Protein AF-M7YFT4-F1 (afdb_monomer)

Structure (mmCIF, N/CA/C/O backbone):
data_AF-M7YFT4-F1
#
_entry.id   AF-M7YFT4-F1
#
loop_
_atom_site.group_PDB
_atom_site.id
_atom_site.type_symbol
_atom_site.label_atom_id
_atom_site.label_alt_id
_atom_site.label_comp_id
_atom_site.label_asym_id
_atom_site.label_entity_id
_atom_site.label_seq_id
_atom_site.pdbx_PDB_ins_code
_atom_site.Cartn_x
_atom_site.Cartn_y
_atom_site.Cartn_z
_atom_site.occupancy
_atom_site.B_iso_or_equiv
_atom_site.auth_seq_id
_atom_site.auth_comp_id
_atom_site.auth_asym_id
_atom_site.auth_atom_id
_atom_site.pdbx_PDB_model_num
ATOM 1 N N . MET A 1 1 ? 8.923 11.498 25.556 1.00 55.47 1 MET A N 1
ATOM 2 C CA . MET A 1 1 ? 8.908 10.173 24.880 1.00 55.47 1 MET A CA 1
ATOM 3 C C . MET A 1 1 ? 7.570 9.903 24.193 1.00 55.47 1 MET A C 1
ATOM 5 O O . MET A 1 1 ? 7.554 9.694 22.987 1.00 55.47 1 MET A O 1
ATOM 9 N N . GLU A 1 2 ? 6.450 9.939 24.915 1.00 58.75 2 GLU A N 1
ATOM 10 C CA . GLU A 1 2 ? 5.113 9.658 24.361 1.00 58.75 2 GLU A CA 1
ATOM 11 C C . GLU A 1 2 ? 4.590 10.751 23.417 1.00 58.75 2 GLU A C 1
ATOM 13 O O . GLU A 1 2 ? 4.074 10.460 22.341 1.00 58.75 2 GLU A O 1
ATOM 18 N N . GLU A 1 3 ? 4.843 12.011 23.755 1.00 56.53 3 GLU A N 1
ATOM 19 C CA . GLU A 1 3 ? 4.535 13.166 22.908 1.00 56.53 3 GLU A CA 1
ATOM 20 C C . GLU A 1 3 ? 5.339 13.161 21.596 1.00 56.53 3 GLU A C 1
ATOM 22 O O . GLU A 1 3 ? 4.796 13.423 20.528 1.00 56.53 3 GLU A O 1
ATOM 27 N N . TYR A 1 4 ? 6.603 12.722 21.645 1.00 49.78 4 TYR A N 1
ATOM 28 C CA . TYR A 1 4 ? 7.446 12.538 20.457 1.00 49.78 4 TYR A CA 1
ATOM 29 C C . TYR A 1 4 ? 6.930 11.405 19.551 1.00 49.78 4 TYR A C 1
ATOM 31 O O . TYR A 1 4 ? 6.952 11.520 18.325 1.00 49.78 4 TYR A O 1
ATOM 39 N N . ARG A 1 5 ? 6.410 10.316 20.142 1.00 54.88 5 ARG A N 1
ATOM 40 C CA . ARG A 1 5 ? 5.733 9.237 19.400 1.00 54.88 5 ARG A CA 1
ATOM 41 C C . ARG A 1 5 ? 4.426 9.713 18.769 1.00 54.88 5 ARG A C 1
ATOM 43 O O . ARG A 1 5 ? 4.181 9.379 17.614 1.00 54.88 5 ARG A O 1
ATOM 50 N N . ARG A 1 6 ? 3.622 10.510 19.483 1.00 56.72 6 ARG A N 1
ATOM 51 C CA . ARG A 1 6 ? 2.399 11.122 18.938 1.00 56.72 6 ARG A CA 1
ATOM 52 C C . ARG A 1 6 ? 2.712 12.077 17.794 1.00 56.72 6 ARG A C 1
ATOM 54 O O . ARG A 1 6 ? 2.112 11.927 16.740 1.00 56.72 6 ARG A O 1
ATOM 61 N N . ALA A 1 7 ? 3.693 12.964 17.954 1.00 51.03 7 ALA A N 1
ATOM 62 C CA . ALA A 1 7 ? 4.123 13.885 16.904 1.00 51.03 7 ALA A CA 1
ATOM 63 C C . ALA A 1 7 ? 4.621 13.137 15.654 1.00 51.03 7 ALA A C 1
ATOM 65 O O . ALA A 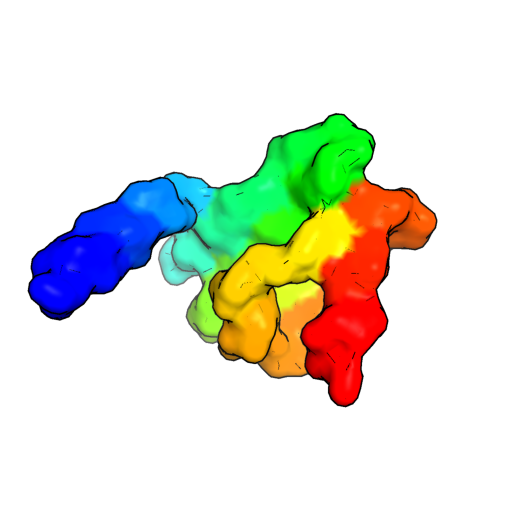1 7 ? 4.215 13.462 14.544 1.00 51.03 7 ALA A O 1
ATOM 66 N N . ARG A 1 8 ? 5.422 12.071 15.810 1.00 50.59 8 ARG A N 1
ATOM 67 C CA . ARG A 1 8 ? 5.842 11.225 14.676 1.00 50.59 8 ARG A CA 1
ATOM 68 C C . ARG A 1 8 ? 4.686 10.485 14.012 1.00 50.59 8 ARG A C 1
ATOM 70 O O . ARG A 1 8 ? 4.636 10.449 12.787 1.00 50.59 8 ARG A O 1
ATOM 77 N N . ALA A 1 9 ? 3.767 9.928 14.798 1.00 52.09 9 ALA A N 1
ATOM 78 C CA . ALA A 1 9 ? 2.566 9.298 14.262 1.00 52.09 9 ALA A CA 1
ATOM 79 C C . ALA A 1 9 ? 1.725 10.317 13.479 1.00 52.09 9 ALA A C 1
ATOM 81 O O . ALA A 1 9 ? 1.268 10.021 12.388 1.00 52.09 9 ALA A O 1
ATOM 82 N N . GLN A 1 10 ? 1.583 11.541 13.987 1.00 52.34 10 GLN A N 1
ATOM 83 C CA . GLN A 1 10 ? 0.813 12.609 13.353 1.00 52.34 10 GLN A CA 1
ATOM 84 C C . GLN A 1 10 ? 1.470 13.139 12.065 1.00 52.34 10 GLN A C 1
ATOM 86 O O . GLN A 1 10 ? 0.763 13.480 11.126 1.00 52.34 10 GLN A O 1
ATOM 91 N N . VAL A 1 11 ? 2.807 13.149 11.982 1.00 51.44 11 VAL A N 1
ATOM 92 C CA . VAL A 1 11 ? 3.559 13.519 10.765 1.00 51.44 11 VAL A CA 1
ATOM 93 C C . VAL A 1 11 ? 3.516 12.413 9.698 1.00 51.44 11 VAL A C 1
ATOM 95 O O . VAL A 1 11 ? 3.509 12.726 8.510 1.00 51.44 11 VAL A O 1
ATOM 98 N N . GLN A 1 12 ? 3.443 11.134 10.091 1.00 52.91 12 GLN A N 1
ATOM 99 C CA . GLN A 1 12 ? 3.223 10.013 9.161 1.00 52.91 12 GLN A CA 1
ATOM 100 C C . GLN A 1 12 ? 1.779 9.933 8.633 1.00 52.91 12 GLN A C 1
ATOM 102 O O . GLN A 1 12 ? 1.566 9.402 7.548 1.00 52.91 12 GLN A O 1
ATOM 107 N N . ARG A 1 13 ? 0.802 10.511 9.343 1.00 53.84 13 ARG A N 1
ATOM 108 C CA . ARG A 1 13 ? -0.624 10.555 8.969 1.00 53.84 13 ARG A CA 1
ATOM 109 C C . ARG A 1 13 ? -0.962 11.610 7.905 1.00 53.84 13 ARG A C 1
ATOM 111 O O . ARG A 1 13 ? -1.933 12.350 8.047 1.00 53.84 13 ARG A O 1
ATOM 118 N N . LYS A 1 14 ? -0.218 11.691 6.800 1.00 61.94 14 LYS A N 1
ATOM 119 C CA . LYS A 1 14 ? -0.795 12.272 5.570 1.00 61.94 14 LYS A CA 1
ATOM 120 C C . LYS A 1 14 ? -1.609 11.188 4.865 1.00 61.94 14 LYS A C 1
ATOM 122 O O . LYS A 1 14 ? -1.231 10.713 3.802 1.00 61.94 14 LYS A O 1
ATOM 127 N N . GLY A 1 15 ? -2.680 10.760 5.525 1.00 73.25 15 GLY A N 1
ATOM 128 C CA . GLY A 1 15 ? -3.676 9.869 4.951 1.00 73.25 15 GLY A CA 1
ATOM 129 C C . GLY A 1 15 ? -4.825 10.658 4.329 1.00 73.25 15 GLY A C 1
ATOM 130 O O . GLY A 1 15 ? -5.052 11.818 4.677 1.00 73.25 15 GLY A O 1
ATOM 131 N N . VAL A 1 16 ? -5.533 10.034 3.399 1.00 88.69 16 VAL A N 1
ATOM 132 C CA . VAL A 1 16 ? -6.782 10.532 2.822 1.00 88.69 16 VAL A CA 1
ATOM 133 C C . VAL A 1 16 ? -7.917 9.673 3.365 1.00 88.69 16 VAL A C 1
ATOM 135 O O . VAL A 1 16 ? -7.803 8.453 3.405 1.00 88.69 16 VAL A O 1
ATOM 138 N N . GLU A 1 17 ? -9.009 10.309 3.774 1.00 91.88 17 GLU A N 1
ATOM 139 C CA . GLU A 1 17 ? -10.258 9.619 4.100 1.00 91.88 17 GLU A CA 1
ATOM 140 C C . GLU A 1 17 ? -11.100 9.493 2.827 1.00 91.88 17 GLU A C 1
ATOM 142 O O . GLU A 1 17 ? -11.348 10.493 2.147 1.00 91.88 17 GLU A O 1
ATOM 147 N N . ALA A 1 18 ? -11.548 8.283 2.505 1.00 89.31 18 ALA A N 1
ATOM 148 C CA . ALA A 1 18 ? -12.437 8.018 1.378 1.00 89.31 18 ALA A CA 1
ATOM 149 C C . ALA A 1 18 ? -13.517 7.017 1.797 1.00 89.31 18 ALA A C 1
ATOM 151 O O . ALA A 1 18 ? -13.196 5.905 2.202 1.00 89.31 18 ALA A O 1
ATOM 152 N N . GLU A 1 19 ? -14.794 7.407 1.717 1.00 93.69 19 GLU A N 1
ATOM 153 C CA . GLU A 1 19 ? -15.940 6.535 2.045 1.00 93.69 19 GLU A CA 1
ATOM 154 C C . GLU A 1 19 ? -15.832 5.839 3.423 1.00 93.69 19 GLU A C 1
ATOM 156 O O . GLU A 1 19 ? -16.238 4.693 3.599 1.00 93.69 19 GLU A O 1
ATOM 161 N N . GLY A 1 20 ? -15.252 6.523 4.419 1.00 91.69 20 GLY A N 1
ATOM 162 C CA . GLY A 1 20 ? -15.042 5.980 5.769 1.00 91.69 20 GLY A CA 1
ATOM 163 C C . GLY A 1 20 ? -13.807 5.082 5.926 1.00 91.69 20 GLY A C 1
ATOM 164 O O . GLY A 1 20 ? -13.615 4.491 6.990 1.00 91.69 20 GLY A O 1
ATOM 165 N N . TYR A 1 21 ? -12.967 4.985 4.896 1.00 93.00 21 TYR A N 1
ATOM 166 C CA . TYR A 1 21 ? -11.679 4.307 4.942 1.00 93.00 21 TYR A CA 1
ATOM 167 C C . TYR A 1 21 ? -10.535 5.314 5.023 1.00 93.00 21 TYR A C 1
ATOM 169 O O . TYR A 1 21 ? -10.342 6.130 4.118 1.00 93.00 21 TYR A O 1
ATOM 177 N N . ALA A 1 22 ? -9.722 5.175 6.069 1.00 92.00 22 ALA A N 1
ATOM 178 C CA . ALA A 1 22 ? -8.444 5.856 6.166 1.00 92.00 22 ALA A CA 1
ATOM 179 C C . ALA A 1 22 ? -7.429 5.161 5.249 1.00 92.00 22 ALA A C 1
ATOM 181 O O . ALA A 1 22 ? -7.094 3.989 5.443 1.00 92.00 22 ALA A O 1
ATOM 182 N N . ILE A 1 23 ? -6.943 5.890 4.251 1.00 92.50 23 ILE A N 1
ATOM 183 C CA . ILE A 1 23 ? -5.925 5.440 3.305 1.00 92.50 23 ILE A CA 1
ATOM 184 C C . ILE A 1 23 ? -4.636 6.185 3.627 1.00 92.50 23 ILE A C 1
ATOM 186 O O . ILE A 1 23 ? -4.589 7.410 3.561 1.00 92.50 23 ILE A O 1
ATOM 190 N N . GLU A 1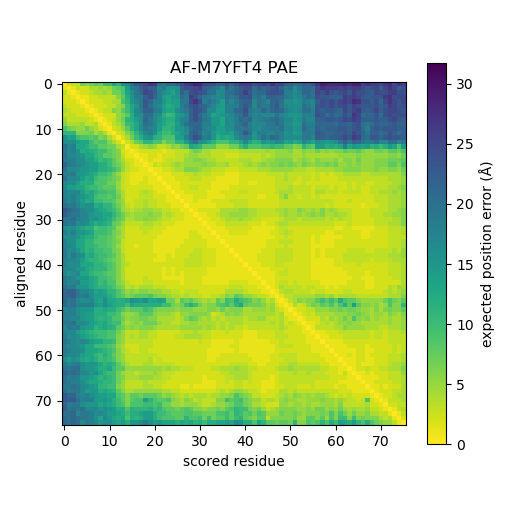 24 ? -3.573 5.462 3.949 1.00 91.19 24 GLU A N 1
ATOM 191 C CA . GLU A 1 24 ? -2.271 6.032 4.309 1.00 91.19 24 GLU A CA 1
ATOM 192 C C . GLU A 1 24 ? -1.199 5.489 3.371 1.00 91.19 24 GLU A C 1
ATOM 194 O O . GLU A 1 24 ? -1.268 4.333 2.967 1.00 91.19 24 GLU A O 1
ATOM 199 N N . GLY A 1 25 ? -0.190 6.281 3.012 1.00 89.69 25 GLY A N 1
ATOM 200 C CA . GLY A 1 25 ? 0.867 5.748 2.161 1.00 89.69 25 GLY A CA 1
ATOM 201 C C . GLY A 1 25 ? 1.873 6.754 1.634 1.00 89.69 25 GLY A C 1
ATOM 202 O O . GLY A 1 25 ? 1.793 7.958 1.874 1.00 89.69 25 GLY A O 1
ATOM 203 N N . ILE A 1 26 ? 2.828 6.218 0.884 1.00 90.44 26 ILE A N 1
ATOM 204 C CA . ILE A 1 26 ? 3.842 6.937 0.121 1.00 90.44 26 ILE A CA 1
ATOM 205 C C . ILE A 1 26 ? 3.835 6.411 -1.315 1.00 90.44 26 ILE A C 1
ATOM 207 O O . ILE A 1 26 ? 3.691 5.213 -1.543 1.00 90.44 26 ILE A O 1
ATOM 211 N N . SER A 1 27 ? 3.974 7.312 -2.284 1.00 90.62 27 SER A N 1
ATOM 212 C CA . SER A 1 27 ? 4.068 6.959 -3.700 1.00 90.62 27 SER A CA 1
ATOM 213 C C . SER A 1 27 ? 4.963 7.966 -4.407 1.00 90.62 27 SER A C 1
ATOM 215 O O . SER A 1 27 ? 4.544 9.081 -4.722 1.00 90.62 27 SER A O 1
ATOM 217 N N . VAL A 1 28 ? 6.213 7.582 -4.632 1.00 91.69 28 VAL A N 1
ATOM 218 C CA . VAL A 1 28 ? 7.217 8.360 -5.356 1.00 91.69 28 VAL A CA 1
ATOM 219 C C . VAL A 1 28 ? 7.781 7.462 -6.450 1.00 91.69 28 VAL A C 1
ATOM 221 O O . VAL A 1 28 ? 8.537 6.535 -6.162 1.00 91.69 28 VAL A O 1
ATOM 224 N N . GLY A 1 29 ? 7.421 7.754 -7.703 1.00 89.94 29 GLY A N 1
ATOM 225 C CA . GLY A 1 29 ? 7.786 6.918 -8.849 1.00 89.94 29 GLY A CA 1
ATOM 226 C C . GLY A 1 29 ? 9.293 6.673 -8.945 1.00 89.94 29 GLY A C 1
ATOM 227 O O . GLY A 1 29 ? 10.091 7.607 -8.826 1.00 89.94 29 GLY A O 1
ATOM 228 N N . GLY A 1 30 ? 9.674 5.408 -9.120 1.00 89.56 30 GLY A N 1
ATOM 229 C CA . GLY A 1 30 ? 11.064 4.956 -9.183 1.00 89.56 30 GLY A CA 1
ATOM 230 C C . GLY A 1 30 ? 11.793 4.913 -7.835 1.00 89.56 30 GLY A C 1
ATOM 231 O O . GLY A 1 30 ? 12.936 4.462 -7.788 1.00 89.56 30 GLY A O 1
ATOM 232 N N . HIS A 1 31 ? 11.166 5.353 -6.739 1.00 90.00 31 HIS A N 1
ATOM 233 C CA . HIS A 1 31 ? 11.773 5.364 -5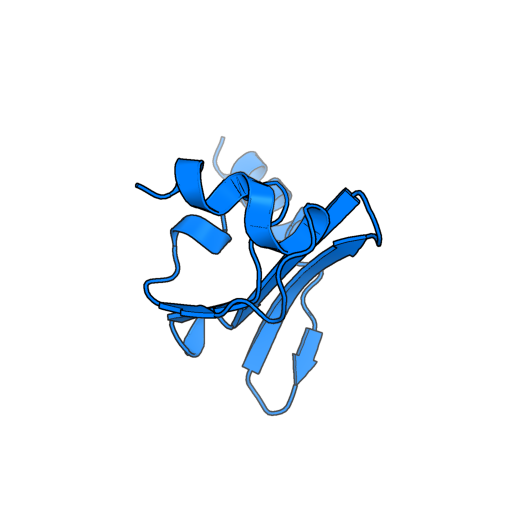.407 1.00 90.00 31 HIS A CA 1
ATOM 234 C C . HIS A 1 31 ? 11.078 4.420 -4.428 1.00 90.00 31 HIS A C 1
ATOM 236 O O . HIS A 1 31 ? 11.760 3.603 -3.804 1.00 90.00 31 HIS A O 1
ATOM 242 N N . GLU A 1 32 ? 9.764 4.569 -4.246 1.00 92.00 32 GLU A N 1
ATOM 243 C CA . GLU A 1 32 ? 8.970 3.767 -3.315 1.00 92.00 32 GLU A CA 1
ATOM 244 C C . GLU A 1 32 ? 7.467 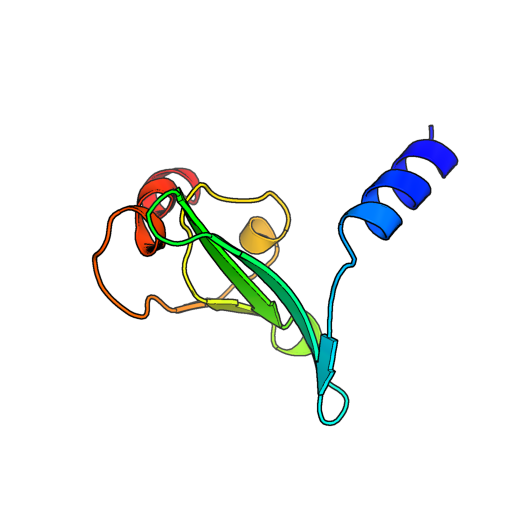4.002 -3.493 1.00 92.00 32 GLU A C 1
ATOM 246 O O . GLU A 1 32 ? 7.006 5.145 -3.480 1.00 92.00 32 GLU A O 1
ATOM 251 N N . THR A 1 33 ? 6.716 2.905 -3.517 1.00 93.62 33 THR A N 1
ATOM 252 C CA . THR A 1 33 ? 5.262 2.880 -3.393 1.00 93.62 33 THR A CA 1
ATOM 253 C C . THR A 1 33 ? 4.858 1.913 -2.281 1.00 93.62 33 THR A C 1
ATOM 255 O O . THR A 1 33 ? 5.311 0.767 -2.241 1.00 93.62 33 THR A O 1
AT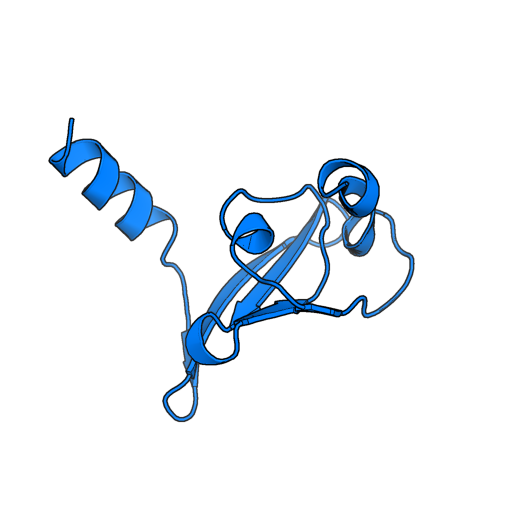OM 258 N N . CYS A 1 34 ? 4.037 2.386 -1.346 1.00 93.75 34 CYS A N 1
ATOM 259 C CA . CYS A 1 34 ? 3.393 1.570 -0.323 1.00 93.75 34 CYS A CA 1
ATOM 260 C C . CYS A 1 34 ? 2.162 2.299 0.223 1.00 93.75 34 CYS A C 1
ATOM 262 O O . CYS A 1 34 ? 2.279 3.409 0.752 1.00 93.75 34 CYS A O 1
ATOM 264 N N . VAL A 1 35 ? 0.993 1.674 0.110 1.00 94.12 35 VAL A N 1
ATOM 265 C CA . VAL A 1 35 ? -0.297 2.220 0.549 1.00 94.12 35 VAL A CA 1
ATOM 266 C C . VAL A 1 35 ? -0.995 1.206 1.444 1.00 94.12 35 VAL A C 1
ATOM 268 O O . VAL A 1 35 ? -1.039 0.028 1.124 1.00 94.12 35 VAL A O 1
ATOM 271 N N . THR A 1 36 ? -1.577 1.637 2.554 1.00 93.75 36 THR A N 1
ATOM 272 C CA . THR A 1 36 ? -2.317 0.777 3.480 1.00 93.75 36 THR A CA 1
ATOM 273 C C . THR A 1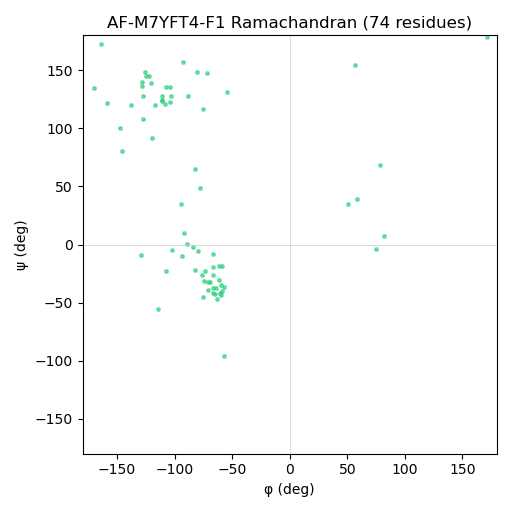 36 ? -3.718 1.294 3.732 1.00 93.75 36 THR A C 1
ATOM 275 O O . THR A 1 36 ? -3.938 2.505 3.799 1.00 93.75 36 THR A O 1
ATOM 278 N N . VAL A 1 37 ? -4.637 0.360 3.967 1.00 94.38 37 VAL A N 1
ATOM 279 C CA . VAL A 1 37 ? -5.971 0.639 4.506 1.00 94.38 37 VAL A CA 1
ATOM 280 C C . VAL A 1 37 ? -6.092 -0.123 5.826 1.00 94.38 37 VAL A C 1
ATOM 282 O O . VAL A 1 37 ? -6.469 -1.298 5.819 1.00 94.38 37 VAL A O 1
ATOM 285 N N . PRO A 1 38 ? -5.738 0.499 6.969 1.00 92.38 38 PRO A N 1
ATOM 286 C CA . PRO A 1 38 ? -5.596 -0.218 8.237 1.00 92.38 38 PRO A CA 1
ATOM 287 C C . PRO A 1 38 ? -6.878 -0.912 8.704 1.00 92.38 38 PRO A C 1
ATOM 289 O O . PRO A 1 38 ? -6.816 -1.998 9.271 1.00 92.38 38 PRO A O 1
ATOM 292 N N . SER A 1 39 ? -8.050 -0.323 8.438 1.00 93.81 39 SER A N 1
ATOM 293 C CA . SER A 1 39 ? -9.346 -0.918 8.798 1.00 93.81 39 SER A CA 1
ATOM 294 C C . SER A 1 39 ? -9.665 -2.206 8.034 1.00 93.81 39 SER A C 1
ATOM 296 O O . SER A 1 39 ? -10.504 -2.982 8.486 1.00 93.81 39 SER A O 1
ATOM 298 N N . LEU A 1 40 ? -8.995 -2.446 6.904 1.00 95.62 40 LEU A N 1
ATOM 29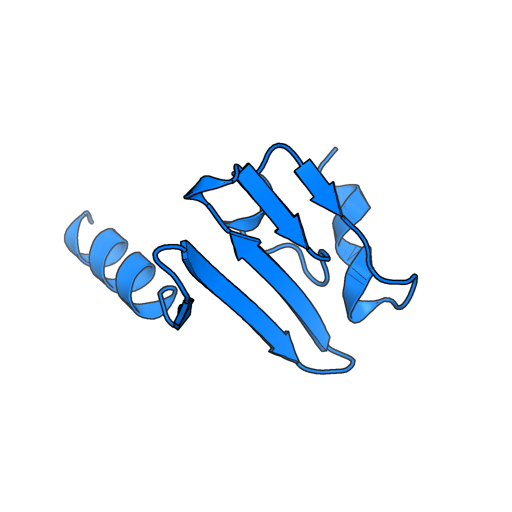9 C CA . LEU A 1 40 ? -9.112 -3.666 6.107 1.00 95.62 40 LEU A CA 1
ATOM 300 C C . LEU A 1 40 ? -7.938 -4.630 6.317 1.00 95.62 40 LEU A C 1
ATOM 302 O O . LEU A 1 40 ? -7.976 -5.732 5.779 1.00 95.62 40 LEU A O 1
ATOM 306 N N . ASN A 1 41 ? -6.923 -4.243 7.098 1.00 94.88 41 ASN A N 1
ATOM 307 C CA . ASN A 1 41 ? -5.719 -5.040 7.339 1.00 94.88 41 ASN A CA 1
ATOM 308 C C . ASN A 1 41 ? -4.950 -5.382 6.044 1.00 94.88 41 ASN A C 1
ATOM 310 O O . ASN A 1 41 ? -4.475 -6.505 5.850 1.00 94.88 41 ASN A O 1
ATOM 314 N N . VAL A 1 42 ? -4.875 -4.412 5.124 1.00 95.19 42 VAL A N 1
ATOM 315 C CA . VAL A 1 42 ? -4.251 -4.579 3.803 1.00 95.19 42 VAL A CA 1
ATOM 316 C C . VAL A 1 42 ? -3.164 -3.541 3.534 1.00 95.19 42 VAL A C 1
ATOM 318 O O . VAL A 1 42 ? -3.292 -2.363 3.886 1.00 95.19 42 VAL A O 1
ATOM 321 N N . ALA A 1 43 ? -2.127 -3.984 2.831 1.00 94.56 43 ALA A N 1
ATOM 322 C CA . ALA A 1 43 ? -1.103 -3.181 2.188 1.00 94.56 43 ALA A CA 1
ATOM 323 C C . ALA A 1 43 ? -1.094 -3.453 0.675 1.00 94.56 43 ALA A C 1
ATOM 325 O O . ALA A 1 43 ? -1.194 -4.596 0.231 1.00 94.56 43 ALA A O 1
ATOM 326 N N . PHE A 1 44 ? -0.939 -2.396 -0.111 1.00 95.06 44 PHE A N 1
ATOM 327 C CA . PHE A 1 44 ? -0.686 -2.422 -1.543 1.00 95.06 44 PHE A CA 1
ATOM 328 C C . PHE A 1 44 ? 0.735 -1.939 -1.796 1.00 95.06 44 PHE A C 1
ATOM 330 O O . PHE A 1 44 ? 1.086 -0.822 -1.406 1.00 95.06 44 PHE A O 1
ATOM 337 N N . ASP A 1 45 ? 1.508 -2.777 -2.480 1.00 95.38 45 ASP A N 1
ATOM 338 C CA . ASP A 1 45 ? 2.925 -2.604 -2.770 1.00 95.38 45 ASP A CA 1
ATOM 339 C C . ASP A 1 45 ? 3.804 -2.423 -1.522 1.00 95.38 45 ASP A C 1
ATOM 341 O O . ASP A 1 45 ? 3.388 -2.015 -0.434 1.00 95.38 45 ASP A O 1
ATOM 345 N N . ILE A 1 46 ? 5.073 -2.776 -1.669 1.00 92.94 46 ILE A N 1
ATOM 346 C CA . ILE A 1 46 ? 6.082 -2.567 -0.647 1.00 92.94 46 ILE A CA 1
ATOM 347 C C . ILE A 1 46 ? 7.432 -2.258 -1.290 1.00 92.94 46 ILE A C 1
ATOM 349 O O . ILE A 1 46 ? 8.315 -3.106 -1.405 1.00 92.94 46 ILE A O 1
ATOM 353 N N . GLY A 1 47 ? 7.591 -0.998 -1.694 1.00 89.88 47 GLY A N 1
ATOM 354 C CA . GLY A 1 47 ? 8.856 -0.446 -2.166 1.00 89.88 47 GLY A CA 1
ATOM 355 C C . GLY A 1 47 ? 9.964 -0.581 -1.125 1.00 89.88 47 GLY A C 1
ATOM 356 O O . GLY A 1 47 ? 10.587 -1.626 -1.038 1.00 89.88 47 GLY A O 1
ATOM 357 N N . ARG A 1 48 ? 10.243 0.442 -0.308 1.00 87.25 48 ARG A N 1
ATOM 358 C CA . ARG A 1 48 ? 11.335 0.376 0.688 1.00 87.25 48 ARG A CA 1
ATOM 359 C C . ARG A 1 48 ? 10.908 -0.171 2.045 1.00 87.25 48 ARG A C 1
ATOM 361 O O . ARG A 1 48 ? 11.768 -0.390 2.896 1.00 87.25 48 ARG A O 1
ATOM 368 N N . GLY A 1 49 ? 9.644 -0.533 2.221 1.00 76.50 49 GLY A N 1
ATOM 369 C CA . GLY A 1 49 ? 9.189 -1.274 3.397 1.00 76.50 49 GLY A CA 1
ATOM 370 C C . GLY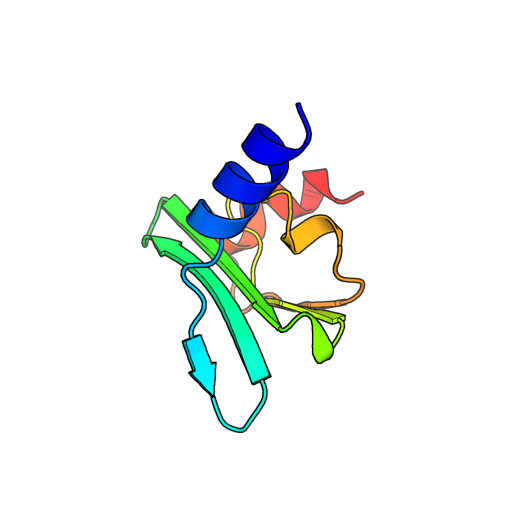 A 1 49 ? 9.014 -0.377 4.614 1.00 76.50 49 GLY A C 1
ATOM 371 O O . GLY A 1 49 ? 9.765 -0.488 5.586 1.00 76.50 49 GLY A O 1
ATOM 372 N N . PRO A 1 50 ? 8.020 0.522 4.593 1.00 75.00 50 PRO A N 1
ATOM 373 C CA . PRO A 1 50 ? 7.773 1.401 5.715 1.00 75.00 50 PRO A CA 1
ATOM 374 C C . PRO A 1 50 ? 7.179 0.619 6.894 1.00 75.00 50 PRO A C 1
ATOM 376 O O . PRO A 1 50 ? 6.393 -0.311 6.733 1.00 75.00 50 PRO A O 1
ATOM 379 N N . LEU A 1 51 ? 7.507 1.041 8.119 1.00 76.62 51 LEU A N 1
ATOM 380 C CA . LEU A 1 51 ? 7.119 0.346 9.357 1.00 76.62 51 LEU A CA 1
ATOM 381 C C . LEU A 1 51 ? 5.591 0.198 9.551 1.00 76.62 51 LEU A C 1
ATOM 383 O O . LEU A 1 51 ? 5.146 -0.596 10.377 1.00 76.62 51 LEU A O 1
ATOM 387 N N . PHE A 1 52 ? 4.776 0.991 8.849 1.00 77.44 52 PHE A N 1
ATOM 388 C CA . PHE A 1 52 ? 3.315 0.875 8.894 1.00 77.44 52 PHE A CA 1
ATOM 389 C C . PHE A 1 52 ? 2.785 -0.315 8.074 1.00 77.44 52 PHE A C 1
ATOM 391 O O . PHE A 1 52 ? 1.751 -0.873 8.436 1.00 77.44 52 PHE A O 1
ATOM 398 N N . ALA A 1 53 ? 3.515 -0.752 7.042 1.00 80.06 53 ALA A N 1
ATOM 399 C CA . ALA A 1 53 ? 3.143 -1.889 6.200 1.00 80.06 53 ALA A CA 1
ATOM 400 C C . ALA A 1 53 ? 3.285 -3.229 6.936 1.00 80.06 53 ALA A C 1
ATOM 402 O O . ALA A 1 53 ? 2.472 -4.122 6.749 1.00 80.06 53 ALA A O 1
ATOM 403 N N . VAL A 1 54 ? 4.254 -3.332 7.856 1.00 83.81 54 VAL A N 1
ATOM 404 C CA . VAL A 1 54 ? 4.497 -4.525 8.700 1.00 83.81 54 VAL A CA 1
ATOM 405 C C . VAL A 1 54 ? 3.305 -4.856 9.611 1.00 83.81 54 VAL A C 1
ATOM 407 O O . VAL A 1 54 ? 3.205 -5.958 10.134 1.00 83.81 54 VAL A O 1
ATOM 410 N N . ARG A 1 55 ? 2.404 -3.894 9.840 1.00 85.00 55 ARG A N 1
ATOM 411 C CA . ARG A 1 55 ? 1.206 -4.089 10.669 1.00 85.00 55 ARG A CA 1
ATOM 412 C C . ARG A 1 55 ? 0.027 -4.703 9.911 1.00 85.00 55 ARG A C 1
ATOM 414 O O . ARG A 1 55 ? -1.013 -4.871 10.535 1.00 85.00 55 ARG A O 1
ATOM 421 N N . GLN A 1 56 ? 0.167 -4.948 8.608 1.00 91.31 56 GLN A N 1
ATOM 422 C CA . GLN A 1 56 ? -0.898 -5.485 7.766 1.00 91.31 56 GLN A CA 1
ATOM 423 C C . GLN A 1 56 ? -0.645 -6.968 7.473 1.00 91.31 56 GLN A C 1
ATOM 425 O O . GLN A 1 56 ? 0.473 -7.335 7.112 1.00 91.31 56 GLN A O 1
ATOM 430 N N . ASP A 1 57 ? -1.679 -7.803 7.572 1.00 93.56 57 ASP A N 1
ATOM 431 C CA . ASP A 1 57 ? -1.578 -9.250 7.319 1.00 93.56 57 ASP A CA 1
ATOM 432 C C . ASP A 1 57 ? -1.649 -9.603 5.826 1.00 93.56 57 ASP A C 1
ATOM 434 O O . ASP A 1 57 ? -1.206 -10.674 5.403 1.00 93.56 57 ASP A O 1
ATOM 438 N N . HIS A 1 58 ? -2.216 -8.714 5.007 1.00 94.75 58 HIS A N 1
ATOM 439 C CA . HIS A 1 58 ? -2.412 -8.950 3.581 1.00 94.75 58 HIS A CA 1
ATOM 440 C C . HIS A 1 58 ? -1.618 -7.954 2.742 1.00 94.75 58 HIS A C 1
ATOM 442 O O . HIS A 1 58 ? -1.855 -6.751 2.808 1.00 94.75 58 HIS A O 1
ATOM 448 N N . LEU A 1 59 ? -0.708 -8.465 1.911 1.00 93.81 59 LEU A N 1
ATOM 449 C CA . LEU A 1 59 ? 0.060 -7.677 0.951 1.00 93.81 59 LEU A CA 1
ATOM 450 C C . LEU A 1 59 ? -0.371 -8.018 -0.478 1.00 93.81 59 LEU A C 1
ATOM 452 O O . LEU A 1 59 ? -0.264 -9.167 -0.910 1.00 93.81 59 LEU A O 1
ATOM 456 N N . PHE A 1 60 ? -0.795 -7.006 -1.225 1.00 96.00 60 PHE A N 1
ATOM 457 C CA . PHE A 1 60 ? -1.121 -7.099 -2.644 1.00 96.00 60 PHE A CA 1
ATOM 458 C C . PHE A 1 60 ? -0.083 -6.334 -3.458 1.00 96.00 60 PHE A C 1
ATOM 460 O O . PHE A 1 60 ? 0.180 -5.167 -3.189 1.00 96.00 60 PHE A O 1
ATOM 467 N N . ILE A 1 61 ? 0.496 -6.978 -4.467 1.00 95.00 61 ILE A N 1
ATOM 468 C CA . ILE A 1 61 ? 1.470 -6.351 -5.364 1.00 95.00 61 ILE A CA 1
ATOM 469 C C . ILE A 1 61 ? 0.792 -6.029 -6.690 1.00 95.00 61 ILE A C 1
ATOM 471 O O . ILE A 1 61 ? 0.194 -6.911 -7.308 1.00 95.00 61 ILE A O 1
ATOM 475 N N . THR A 1 62 ? 0.904 -4.782 -7.142 1.00 95.94 62 THR A N 1
ATOM 476 C CA . THR A 1 62 ? 0.307 -4.331 -8.404 1.00 95.94 62 THR A CA 1
ATOM 477 C C . THR A 1 62 ? 1.090 -4.835 -9.616 1.00 95.94 62 THR A C 1
ATOM 479 O O . THR A 1 62 ? 0.497 -5.323 -10.575 1.00 95.94 62 THR A O 1
ATOM 482 N N . HIS A 1 63 ? 2.421 -4.732 -9.582 1.00 95.12 63 HIS A N 1
ATOM 483 C CA . HIS A 1 63 ? 3.339 -5.199 -10.623 1.00 95.12 63 HIS A CA 1
ATOM 484 C C . HIS A 1 63 ? 4.785 -5.279 -10.100 1.00 95.12 63 HIS A C 1
ATOM 486 O O . HIS A 1 63 ? 5.086 -4.857 -8.988 1.00 95.12 63 HIS A O 1
ATOM 492 N N . ALA A 1 64 ? 5.698 -5.833 -10.903 1.00 92.75 64 ALA A N 1
ATOM 493 C CA . ALA A 1 64 ? 7.044 -6.217 -10.467 1.00 92.75 64 ALA A CA 1
ATOM 494 C C . ALA A 1 64 ? 8.146 -5.162 -10.715 1.00 92.75 64 ALA A C 1
ATOM 496 O O . ALA A 1 64 ? 9.287 -5.520 -11.014 1.00 92.75 64 ALA A O 1
ATOM 497 N N . HIS A 1 65 ? 7.839 -3.867 -10.607 1.00 95.31 65 HIS A N 1
ATOM 498 C CA . HIS A 1 65 ? 8.883 -2.836 -10.577 1.00 95.31 65 HIS A CA 1
ATOM 499 C C . HIS A 1 65 ? 9.508 -2.720 -9.182 1.00 95.31 65 HIS A C 1
ATOM 501 O O . HIS A 1 65 ? 8.856 -2.961 -8.166 1.00 95.31 65 HIS A O 1
ATOM 507 N N . LEU A 1 66 ? 10.794 -2.363 -9.125 1.00 92.00 66 LEU A N 1
ATOM 508 C CA . LEU A 1 66 ? 11.573 -2.367 -7.881 1.00 92.00 66 LEU A CA 1
ATOM 509 C C . LEU A 1 66 ? 10.971 -1.464 -6.800 1.00 92.00 66 LEU A C 1
ATOM 511 O O . LEU A 1 66 ? 10.912 -1.857 -5.640 1.00 92.00 66 LEU A O 1
ATOM 515 N N . ASP A 1 67 ? 10.467 -0.294 -7.173 1.00 92.00 67 ASP A N 1
ATOM 516 C CA . ASP A 1 67 ? 9.799 0.643 -6.272 1.00 92.00 67 ASP A CA 1
ATOM 517 C C . ASP A 1 67 ? 8.467 0.124 -5.709 1.00 92.00 67 ASP A C 1
ATOM 519 O O . ASP A 1 67 ? 7.949 0.725 -4.771 1.00 92.00 67 ASP A O 1
ATOM 523 N N . HIS A 1 68 ? 7.962 -1.012 -6.198 1.00 94.62 68 HIS A N 1
ATOM 524 C CA . HIS A 1 68 ? 6.757 -1.681 -5.701 1.00 94.62 68 HIS A CA 1
ATOM 525 C C . HIS A 1 68 ? 7.039 -2.971 -4.916 1.00 94.62 68 HIS A C 1
ATOM 527 O O . HIS A 1 68 ? 6.196 -3.379 -4.124 1.00 94.62 68 HIS A O 1
ATOM 533 N N . ILE A 1 69 ? 8.187 -3.635 -5.109 1.00 93.94 69 ILE A N 1
ATOM 534 C CA . ILE A 1 69 ? 8.414 -4.983 -4.543 1.00 93.94 69 ILE A CA 1
ATOM 535 C C . ILE A 1 69 ? 9.716 -5.157 -3.760 1.00 93.94 69 ILE A C 1
ATOM 537 O O . ILE A 1 69 ? 9.922 -6.222 -3.178 1.00 93.94 69 ILE A O 1
ATOM 541 N N . VAL A 1 70 ? 10.637 -4.187 -3.774 1.00 89.12 70 VAL A N 1
ATOM 542 C CA . VAL A 1 70 ? 12.018 -4.444 -3.323 1.00 89.12 70 VAL A CA 1
ATOM 543 C C . VAL A 1 70 ? 12.111 -4.879 -1.854 1.00 89.12 70 VAL A C 1
ATOM 545 O O . VAL A 1 70 ? 12.954 -5.717 -1.527 1.00 89.12 70 VAL A O 1
ATOM 548 N N . SER A 1 71 ? 11.209 -4.426 -0.983 1.00 84.75 71 SER A N 1
ATOM 549 C CA . SER A 1 71 ? 11.208 -4.792 0.438 1.00 84.75 71 SER A CA 1
ATOM 550 C C . SER A 1 71 ? 10.361 -6.012 0.795 1.00 84.75 71 SER A C 1
ATOM 552 O O . SER A 1 71 ? 10.231 -6.317 1.979 1.00 84.75 71 SER A O 1
ATOM 554 N N . ILE A 1 72 ? 9.857 -6.784 -0.177 1.00 84.50 72 ILE A N 1
ATOM 555 C CA . ILE A 1 72 ? 9.106 -8.022 0.112 1.00 84.50 72 ILE A CA 1
ATOM 556 C C . ILE A 1 72 ? 9.937 -9.007 0.944 1.00 84.50 72 ILE A C 1
ATOM 558 O O . ILE A 1 72 ? 9.423 -9.658 1.847 1.00 84.50 72 ILE A O 1
ATOM 562 N N . ARG A 1 73 ? 11.251 -9.077 0.686 1.00 79.19 73 ARG A N 1
ATOM 563 C CA . ARG A 1 73 ? 12.170 -9.951 1.427 1.00 79.19 73 ARG A CA 1
ATOM 564 C C . ARG A 1 73 ? 12.332 -9.525 2.887 1.00 79.19 73 ARG A C 1
ATOM 566 O O . ARG A 1 73 ? 12.668 -10.360 3.708 1.00 79.19 73 ARG A O 1
ATOM 573 N N . ALA A 1 74 ? 12.134 -8.250 3.209 1.00 76.69 74 ALA A N 1
ATOM 574 C CA . ALA A 1 74 ? 12.295 -7.750 4.572 1.00 76.69 74 ALA A CA 1
ATOM 575 C C . ALA A 1 74 ? 11.084 -8.053 5.4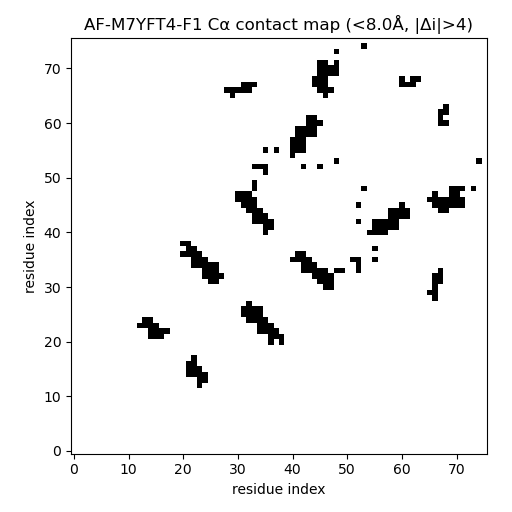74 1.00 76.69 74 ALA A C 1
ATOM 577 O O . ALA A 1 74 ? 11.135 -7.754 6.665 1.00 76.69 74 ALA A O 1
ATOM 578 N N . LEU A 1 75 ? 10.003 -8.612 4.914 1.00 70.00 75 LEU A N 1
ATOM 579 C CA . LEU A 1 75 ? 8.793 -8.987 5.647 1.00 70.00 75 LEU A CA 1
ATOM 580 C C . LEU A 1 75 ? 8.770 -10.449 6.133 1.00 70.00 75 LEU A C 1
ATOM 582 O O . LEU A 1 75 ? 7.879 -10.786 6.909 1.00 70.00 75 LEU A O 1
ATOM 586 N N . PHE A 1 76 ? 9.711 -11.297 5.697 1.00 64.81 76 PHE A N 1
ATOM 587 C CA . PHE A 1 76 ? 9.832 -12.713 6.081 1.00 64.81 76 PHE A CA 1
ATOM 588 C C . PHE A 1 76 ? 11.189 -12.988 6.735 1.00 64.81 76 PHE A C 1
ATOM 590 O O . PHE A 1 76 ? 11.232 -13.836 7.653 1.00 64.81 76 PHE A O 1
#

Radius of gyration: 12.72 Å; Cα contacts (8 Å, |Δi|>4): 133; chains: 1; bounding box: 28×27×36 Å

Sequence (76 aa):
MEEYRRARAQVQRKGVEAEGYAIEGISVGGHETCVTVPSLNVAFDIGRGPLFAVRQDHLFITHAHLDHIVSIRALF

Organism: Triticum urartu (NCBI:txid4572)

Solvent-accessible surface area (backbone atoms only — not comparable to full-atom values): 4395 Å² total; per-residue (Å²): 111,68,68,59,51,50,53,51,51,58,68,69,58,67,48,49,78,54,100,90,40,58,36,37,60,50,78,43,91,88,63,26,26,31,36,34,33,70,95,74,35,32,23,39,32,28,6,77,52,60,80,74,53,76,76,32,87,37,81,45,71,89,58,92,49,60,25,26,43,63,25,57,74,79,78,114

pLDDT: mean 82.84, std 15.12, range [49.78, 96.0]

InterPro domains:
  IPR036866 Ribonuclease Z/Hydroxyacylglutathione hydrolase-like [G3DSA:3.60.15.10] (21-76)
  IPR036866 Ribonuclease Z/Hydroxyacylglutathione hydrolase-like [SSF56281] (33-75)

Secondary structure (DSSP, 8-state):
-HHHHHHHHHHH---EEETTEEEEEEEETTTEEEEEEGGGTEEE--SS--TTGGG-SEEE-S---HHHHGGGGGG-

Mean predicted aligned error: 7.32 Å

Nearest PDB structures (foldseek):
  7xgt-assembly1_A  TM=9.617E-01  e=1.780E-05  Oryza sativa
  7xgt-assembly1_B  TM=9.584E-01  e=2.650E-05  Oryza sativa
  7nvr-assembly1_l  TM=4.593E-01  e=6.489E+00  Homo sapiens
  3uxu-assembly1_A  TM=3.743E-01  e=4.976E+00  Sulfolobus spindle-shaped virus 1

Foldseek 3Di:
DVVVVVVVVVVQQPWDDDPNWTKGWDDDPPQATWIDGVVVLEIEFGQPHDPVNLSGPYYHYPDPDNRRHVCVVVND